Protein AF-A0A2X1ZLN9-F1 (afdb_monomer)

Mean predicted aligned error: 6.67 Å

Sequence (114 aa):
MLYKDACNEKSNQKNLGTIKSSNLCAEIMEVSTPDETAACNLASLACLSSLQTLGLISTKLHQVTKVAIKNLDRVIDVNYHPTDKIEQIEPRTSSCRFGYSRFGGCVLQNASSV

Solvent-accessible surface area (backbone atoms only — not comparable to full-atom values): 7130 Å² total; per-residue (Å²): 140,83,62,63,65,66,54,44,74,72,38,92,55,49,88,82,42,71,51,83,58,60,51,97,86,66,78,49,82,52,57,56,54,101,70,30,44,69,72,86,49,76,49,71,47,73,51,63,72,84,54,85,40,85,75,61,38,54,57,56,49,49,54,51,49,54,53,50,50,58,50,50,59,50,43,66,79,69,54,85,65,95,45,71,31,32,62,64,39,45,84,77,62,66,59,71,45,79,46,78,38,58,55,68,60,31,53,54,58,59,64,72,75,112

Structure (mmCIF, N/CA/C/O backbone):
data_AF-A0A2X1ZLN9-F1
#
_entry.id   AF-A0A2X1ZLN9-F1
#
loop_
_atom_site.group_PDB
_atom_site.id
_atom_site.type_symbol
_atom_site.label_atom_id
_atom_site.label_alt_id
_atom_site.label_comp_id
_atom_site.label_asym_id
_atom_site.label_entity_id
_atom_site.label_seq_id
_atom_site.pdbx_PDB_ins_code
_atom_site.Cartn_x
_atom_site.Cartn_y
_atom_site.Cartn_z
_atom_site.occupancy
_atom_site.B_iso_or_equiv
_atom_site.auth_seq_id
_atom_site.auth_comp_id
_atom_site.auth_asym_id
_atom_site.auth_atom_id
_atom_site.pdbx_PDB_model_num
ATOM 1 N N . MET A 1 1 ? -13.268 -8.307 -7.768 1.00 86.25 1 MET A N 1
ATOM 2 C CA . MET A 1 1 ? -13.483 -9.565 -7.016 1.00 86.25 1 MET A CA 1
ATOM 3 C C . MET A 1 1 ? -12.223 -9.841 -6.214 1.00 86.25 1 MET A C 1
ATOM 5 O O . MET A 1 1 ? -11.147 -9.693 -6.775 1.00 86.25 1 MET A O 1
ATOM 9 N N . LEU A 1 2 ? -12.347 -10.166 -4.927 1.00 93.69 2 LEU A N 1
ATOM 10 C CA . LEU A 1 2 ? -11.222 -10.368 -4.008 1.00 93.69 2 LEU A CA 1
ATOM 11 C C . LEU A 1 2 ? -11.407 -11.685 -3.251 1.00 93.69 2 LEU A C 1
ATOM 13 O O . LEU A 1 2 ? -12.528 -12.016 -2.867 1.00 93.69 2 LEU A O 1
ATOM 17 N N . TYR A 1 3 ? -10.314 -12.410 -3.020 1.00 95.94 3 TYR A N 1
ATOM 18 C CA . TYR A 1 3 ? -10.331 -13.709 -2.347 1.00 95.94 3 TYR A CA 1
ATOM 19 C C . TYR A 1 3 ? -9.853 -13.562 -0.905 1.00 95.94 3 TYR A C 1
ATOM 21 O O . TYR A 1 3 ? -8.652 -13.504 -0.642 1.00 95.94 3 TYR A O 1
ATOM 29 N N . LYS A 1 4 ? -10.808 -13.501 0.029 1.00 95.00 4 LYS A N 1
ATOM 30 C CA . LYS A 1 4 ? -10.551 -13.228 1.450 1.00 95.00 4 LYS A CA 1
ATOM 31 C C . LYS A 1 4 ? -9.493 -14.154 2.055 1.00 95.00 4 LYS A C 1
ATOM 33 O O . LYS A 1 4 ? -8.605 -13.669 2.756 1.00 95.00 4 LYS A O 1
ATOM 38 N N . ASP A 1 5 ? -9.576 -15.450 1.772 1.00 95.81 5 ASP A N 1
ATOM 39 C CA . ASP A 1 5 ? -8.695 -16.449 2.385 1.00 95.81 5 ASP A CA 1
ATOM 40 C C . ASP A 1 5 ? -7.254 -16.282 1.899 1.00 95.81 5 ASP A C 1
ATOM 42 O O . ASP A 1 5 ? -6.339 -16.153 2.709 1.00 95.81 5 ASP A O 1
ATOM 46 N N . ALA A 1 6 ? -7.066 -16.131 0.584 1.00 95.62 6 ALA A N 1
ATOM 47 C CA . ALA A 1 6 ? -5.752 -15.900 -0.012 1.00 95.62 6 ALA A CA 1
ATOM 48 C C . ALA A 1 6 ? -5.097 -14.606 0.498 1.00 95.62 6 ALA A C 1
ATOM 50 O O . ALA A 1 6 ? -3.881 -14.559 0.690 1.00 95.62 6 ALA A O 1
ATOM 51 N N . CYS A 1 7 ? -5.891 -13.556 0.721 1.00 94.75 7 CYS A N 1
ATOM 52 C CA . CYS A 1 7 ? -5.395 -12.296 1.263 1.00 94.75 7 CYS A CA 1
ATOM 53 C C . CYS A 1 7 ? -4.949 -12.422 2.726 1.00 94.75 7 CYS A C 1
ATOM 55 O O . CYS A 1 7 ? -3.931 -11.844 3.095 1.00 94.75 7 CYS A O 1
ATOM 57 N N . ASN A 1 8 ? -5.678 -13.176 3.553 1.00 95.00 8 ASN A N 1
ATOM 58 C CA . ASN A 1 8 ? -5.343 -13.343 4.969 1.00 95.00 8 ASN A CA 1
ATOM 59 C C . ASN A 1 8 ? -4.191 -14.333 5.193 1.00 95.00 8 ASN A C 1
ATOM 61 O O . ASN A 1 8 ? -3.333 -14.085 6.036 1.00 95.00 8 ASN A O 1
ATOM 65 N N . GLU A 1 9 ? -4.118 -15.411 4.412 1.00 95.81 9 GLU A N 1
A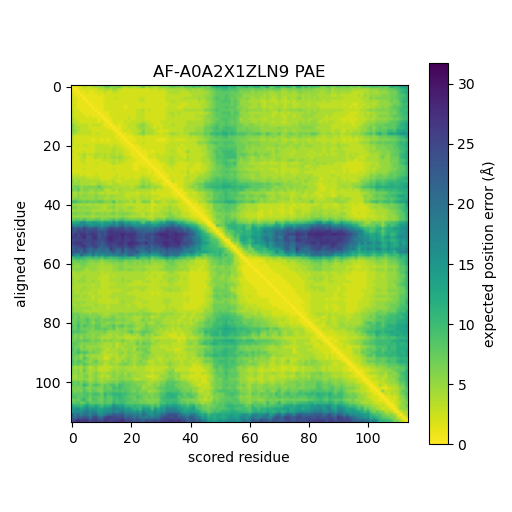TOM 66 C CA . GLU A 1 9 ? -3.054 -16.417 4.516 1.00 95.81 9 GLU A CA 1
ATOM 67 C C . GLU A 1 9 ? -1.668 -15.834 4.184 1.00 95.81 9 GLU A C 1
ATOM 69 O O . GLU A 1 9 ? -0.675 -16.131 4.854 1.00 95.81 9 GLU A O 1
ATOM 74 N N . LYS A 1 10 ? -1.609 -14.963 3.168 1.00 95.06 10 LYS A N 1
ATOM 75 C CA . LYS A 1 10 ? -0.362 -14.395 2.626 1.00 95.06 10 LYS A CA 1
ATOM 76 C C . LYS A 1 10 ? 0.012 -13.037 3.218 1.00 95.06 10 LYS A C 1
ATOM 78 O O . LYS A 1 10 ? 1.037 -12.476 2.834 1.00 95.06 10 LYS A O 1
ATOM 83 N N . SER A 1 11 ? -0.799 -12.485 4.118 1.00 93.38 11 SER A N 1
ATOM 84 C CA . SER A 1 11 ? -0.516 -11.179 4.708 1.00 93.38 11 SER A CA 1
ATOM 85 C C . SER A 1 11 ? 0.561 -11.268 5.786 1.00 93.38 11 SER A C 1
ATOM 87 O O . SER A 1 11 ? 0.511 -12.117 6.679 1.00 93.38 11 SER A O 1
ATOM 89 N N . ASN A 1 12 ? 1.502 -10.323 5.751 1.00 93.12 12 ASN A N 1
ATOM 90 C CA . ASN A 1 12 ? 2.457 -10.120 6.840 1.00 93.12 12 ASN A CA 1
ATOM 91 C C . ASN A 1 12 ? 1.790 -9.537 8.102 1.00 93.12 12 ASN A C 1
ATOM 93 O O . ASN A 1 12 ? 2.361 -9.613 9.180 1.00 93.12 12 ASN A O 1
ATOM 97 N N . GLN A 1 13 ? 0.572 -8.995 7.980 1.00 91.38 13 GLN A N 1
ATOM 98 C CA . GLN A 1 13 ? -0.211 -8.425 9.084 1.00 91.38 13 GLN A CA 1
ATOM 99 C C . GLN A 1 13 ? -1.187 -9.429 9.724 1.00 91.38 13 GLN A C 1
ATOM 101 O O . GLN A 1 13 ? -2.051 -9.044 10.508 1.00 91.38 13 GLN A O 1
ATOM 106 N N . LYS A 1 14 ? -1.072 -10.730 9.425 1.00 91.06 14 LYS A N 1
ATOM 107 C CA . LYS A 1 14 ? -1.956 -11.774 9.985 1.00 91.06 14 LYS A CA 1
ATOM 108 C C . LYS A 1 14 ? -1.951 -11.852 11.519 1.00 91.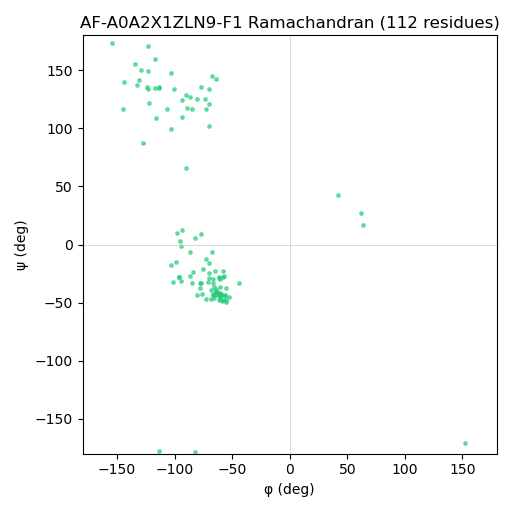06 14 LYS A C 1
ATOM 110 O O . LYS A 1 14 ? -2.896 -12.356 12.113 1.00 91.06 14 LYS A O 1
ATOM 115 N N . ASN A 1 15 ? -0.890 -11.358 12.155 1.00 90.44 15 ASN A N 1
ATOM 116 C CA . ASN A 1 15 ? -0.750 -11.253 13.607 1.00 90.44 15 ASN A CA 1
ATOM 117 C C . ASN A 1 15 ? -1.574 -10.108 14.221 1.00 90.44 15 ASN A C 1
ATOM 119 O O . ASN A 1 15 ? -1.836 -10.144 15.418 1.00 90.44 15 ASN A O 1
ATOM 123 N N . LEU A 1 16 ? -1.959 -9.100 13.432 1.00 88.62 16 LEU A N 1
ATOM 124 C CA . LEU A 1 16 ? -2.738 -7.947 13.898 1.00 88.62 16 LEU A CA 1
ATOM 125 C C . LEU A 1 16 ? -4.245 -8.221 13.863 1.00 88.62 16 LEU A C 1
ATOM 127 O O . LEU A 1 16 ? -5.001 -7.644 14.638 1.00 88.62 16 LEU A O 1
ATOM 131 N N . GLY A 1 17 ? -4.687 -9.116 12.980 1.00 89.75 17 GLY A N 1
ATOM 132 C CA . GLY A 1 17 ? -6.081 -9.524 12.880 1.00 89.75 17 GLY A CA 1
ATOM 133 C C . GLY A 1 17 ? -6.461 -9.978 11.477 1.00 89.75 17 GLY A C 1
ATOM 134 O O . GLY A 1 17 ? -5.623 -10.146 10.593 1.00 89.75 17 GLY A O 1
ATOM 135 N N . THR A 1 18 ? -7.760 -10.184 11.272 1.00 93.12 18 THR A N 1
ATOM 136 C CA . THR A 1 18 ? -8.312 -10.566 9.968 1.00 93.12 18 THR A CA 1
ATOM 137 C C . THR A 1 18 ? -8.594 -9.330 9.119 1.00 93.12 18 THR A C 1
ATOM 139 O O . THR A 1 18 ? -9.350 -8.447 9.524 1.00 93.12 18 THR A O 1
ATOM 142 N N . ILE A 1 19 ? -8.060 -9.311 7.902 1.00 94.38 19 ILE A N 1
ATOM 143 C CA . ILE A 1 19 ? -8.366 -8.315 6.875 1.00 94.38 19 ILE A CA 1
ATOM 144 C C . ILE A 1 19 ? -9.796 -8.551 6.384 1.00 94.38 19 ILE A C 1
ATOM 146 O O . ILE A 1 19 ? -10.132 -9.637 5.893 1.00 94.38 19 ILE A O 1
ATOM 150 N N . LYS A 1 20 ? -10.646 -7.532 6.536 1.00 93.44 20 LYS A N 1
ATOM 151 C CA . LYS A 1 20 ? -12.085 -7.600 6.233 1.00 93.44 20 LYS A CA 1
ATOM 152 C C . LYS A 1 20 ? -12.433 -7.077 4.841 1.00 93.44 20 LYS A C 1
ATOM 154 O O . LYS A 1 20 ? -13.414 -7.529 4.258 1.00 93.44 20 LYS A O 1
ATOM 159 N N . SER A 1 21 ? -11.638 -6.156 4.310 1.00 93.38 21 SER A N 1
ATOM 160 C CA . SER A 1 21 ? -11.882 -5.481 3.034 1.00 93.38 21 SER A CA 1
ATOM 161 C C . SER A 1 21 ? -10.572 -5.001 2.405 1.00 93.38 21 SER A C 1
ATOM 163 O O . SER A 1 21 ? -9.508 -5.107 3.010 1.00 93.38 21 SER A O 1
ATOM 165 N N . SER A 1 22 ? -10.668 -4.489 1.179 1.00 94.44 22 SER A N 1
ATOM 166 C CA . SER A 1 22 ? -9.590 -3.788 0.473 1.00 94.44 22 SER A CA 1
ATOM 167 C C . SER A 1 22 ? -9.959 -2.312 0.279 1.00 94.44 22 SER A C 1
ATOM 169 O O . SER A 1 22 ? -11.021 -1.880 0.735 1.00 94.44 22 SER A O 1
ATOM 171 N N . ASN A 1 23 ? -9.102 -1.542 -0.392 1.00 93.06 23 ASN A N 1
ATOM 172 C CA . ASN A 1 23 ? -9.376 -0.163 -0.792 1.00 93.06 23 ASN A CA 1
ATOM 173 C C . ASN A 1 23 ? -10.208 -0.089 -2.089 1.00 93.06 23 ASN A C 1
ATOM 175 O O . ASN A 1 23 ? -10.576 -1.101 -2.688 1.00 93.06 23 ASN A O 1
ATOM 179 N N . LEU A 1 24 ? -10.470 1.143 -2.543 1.00 94.00 24 LEU A N 1
ATOM 180 C CA . LEU A 1 24 ? -11.247 1.439 -3.752 1.00 94.00 24 LEU A CA 1
ATOM 181 C C . LEU A 1 24 ? -10.698 0.757 -5.017 1.00 94.00 24 LEU A C 1
ATOM 183 O O . LEU A 1 24 ? -11.473 0.312 -5.860 1.00 94.00 24 LEU A O 1
ATOM 187 N N . CYS A 1 25 ? -9.376 0.668 -5.141 1.00 94.75 25 CYS A N 1
ATOM 188 C CA . CYS A 1 25 ? -8.704 0.136 -6.324 1.00 94.75 25 CYS A CA 1
ATOM 189 C C . CYS A 1 25 ? -8.346 -1.366 -6.195 1.00 94.75 25 CYS A C 1
ATOM 191 O O . CYS A 1 25 ? -7.823 -1.961 -7.138 1.00 94.75 25 CYS A O 1
ATOM 193 N N . ALA A 1 26 ? -8.730 -2.002 -5.077 1.00 93.19 26 ALA A N 1
ATOM 194 C CA . ALA A 1 26 ? -8.586 -3.430 -4.785 1.00 93.19 26 ALA A CA 1
ATOM 195 C C . ALA A 1 26 ? -7.138 -3.968 -4.689 1.00 93.19 26 ALA A C 1
ATOM 197 O O . ALA A 1 26 ? -6.919 -5.179 -4.758 1.00 93.19 26 ALA A O 1
ATOM 198 N N . GLU A 1 27 ? -6.138 -3.103 -4.529 1.00 93.56 27 GLU A N 1
ATOM 199 C CA . GLU A 1 27 ? -4.729 -3.469 -4.390 1.00 93.56 27 GLU A CA 1
ATOM 200 C C . GLU A 1 27 ? -4.274 -3.544 -2.930 1.00 93.56 27 GLU A C 1
ATOM 202 O O . GLU A 1 27 ? -3.359 -4.311 -2.626 1.00 93.56 27 GLU A O 1
ATOM 207 N N . ILE A 1 28 ? -4.891 -2.790 -2.019 1.00 92.56 28 ILE A N 1
ATOM 208 C CA . ILE A 1 28 ? -4.448 -2.682 -0.622 1.00 92.56 28 ILE A CA 1
ATOM 209 C C . ILE A 1 28 ? -5.124 -3.744 0.243 1.00 92.56 28 ILE A C 1
ATOM 211 O O . ILE A 1 28 ? -6.347 -3.838 0.262 1.00 92.56 28 ILE A O 1
ATOM 215 N N . MET A 1 29 ? -4.338 -4.505 1.005 1.00 93.88 29 MET A N 1
ATOM 216 C CA . MET A 1 29 ? -4.838 -5.509 1.950 1.00 93.88 29 MET A CA 1
ATOM 217 C C . MET A 1 29 ? -4.221 -5.255 3.327 1.00 93.88 29 MET A C 1
ATOM 219 O O . MET A 1 29 ? -3.171 -5.810 3.647 1.00 93.88 29 MET A O 1
ATOM 223 N N . GLU A 1 30 ? -4.869 -4.404 4.116 1.00 93.12 30 GLU A N 1
ATOM 224 C CA . GLU A 1 30 ? -4.413 -3.985 5.447 1.00 93.12 30 GLU A CA 1
ATOM 225 C C . GLU A 1 30 ? -5.481 -4.282 6.502 1.00 93.12 30 GLU A C 1
ATOM 227 O O . GLU A 1 30 ? -6.685 -4.307 6.218 1.00 93.12 30 GLU A O 1
ATOM 232 N N . VAL A 1 31 ? -5.035 -4.568 7.724 1.00 92.31 31 VAL A N 1
ATOM 233 C CA . VAL A 1 31 ? -5.940 -4.835 8.845 1.00 92.31 31 VAL A CA 1
ATOM 234 C C . VAL A 1 31 ? -6.640 -3.539 9.248 1.00 92.31 31 VAL A C 1
ATOM 236 O O . VAL A 1 31 ? -6.012 -2.498 9.386 1.00 92.31 31 VAL A O 1
ATOM 239 N N . SER A 1 32 ? -7.957 -3.613 9.440 1.00 90.88 32 SER A N 1
ATOM 240 C CA . SER A 1 32 ? -8.777 -2.504 9.929 1.00 90.88 32 SER A CA 1
ATOM 241 C C . SER A 1 32 ? -9.708 -2.977 11.041 1.00 90.88 32 SER A C 1
ATOM 243 O O . SER A 1 32 ? -10.326 -4.053 10.976 1.00 90.88 32 SER A O 1
ATOM 245 N N . THR A 1 33 ? -9.807 -2.163 12.085 1.00 88.50 33 THR A N 1
ATOM 246 C CA . THR A 1 33 ? -10.654 -2.403 13.255 1.00 88.50 33 THR A CA 1
ATOM 247 C C . THR A 1 33 ? -11.612 -1.218 13.436 1.00 88.50 33 THR A C 1
ATOM 249 O O . THR A 1 33 ? -11.505 -0.226 12.719 1.00 88.50 33 THR A O 1
ATOM 252 N N . PRO A 1 34 ? -12.615 -1.295 14.329 1.00 88.25 34 PRO A N 1
ATOM 253 C CA . PRO A 1 34 ? -13.496 -0.154 14.587 1.00 88.25 34 PRO A CA 1
ATOM 254 C C . PRO A 1 34 ? -12.746 1.101 15.056 1.00 88.25 34 PRO A C 1
ATOM 256 O O . PRO A 1 34 ? -13.212 2.212 14.795 1.00 88.25 34 PRO A O 1
ATOM 259 N N . ASP A 1 35 ? -11.593 0.919 15.702 1.00 87.62 35 ASP A N 1
ATOM 260 C CA . ASP A 1 35 ? -10.790 1.987 16.302 1.00 87.62 35 ASP A CA 1
ATOM 261 C C . ASP A 1 35 ? -9.564 2.361 15.456 1.00 87.62 35 ASP A C 1
ATOM 263 O O . ASP A 1 35 ? -9.040 3.458 15.605 1.00 87.62 35 ASP A O 1
ATOM 267 N N . GLU A 1 36 ? -9.156 1.504 14.514 1.00 88.06 36 GLU A N 1
ATOM 268 C CA . GLU A 1 36 ? -7.993 1.716 13.649 1.00 88.06 36 GLU A CA 1
ATOM 269 C C . GLU A 1 36 ? -8.390 1.693 12.167 1.00 88.06 36 GLU A C 1
ATOM 271 O O . GLU A 1 36 ? -8.895 0.689 11.645 1.00 88.06 36 GLU A O 1
ATOM 276 N N . THR A 1 37 ? -8.101 2.792 11.470 1.00 88.44 37 THR A N 1
ATOM 277 C CA . THR A 1 37 ? -8.365 2.932 10.034 1.00 88.44 37 THR A CA 1
ATOM 278 C C . THR A 1 37 ? -7.051 2.865 9.272 1.00 88.44 37 THR A C 1
ATOM 280 O O . THR A 1 37 ? -6.209 3.743 9.420 1.00 88.44 37 THR A O 1
ATOM 283 N N . ALA A 1 38 ? -6.894 1.843 8.434 1.00 88.00 38 ALA A N 1
ATOM 284 C CA . ALA A 1 38 ? -5.719 1.682 7.588 1.00 88.00 38 ALA A CA 1
ATOM 285 C C . ALA A 1 38 ? -5.595 2.817 6.552 1.00 88.00 38 ALA A C 1
ATOM 287 O O . ALA A 1 38 ? -6.603 3.266 5.994 1.00 88.00 38 ALA A O 1
ATOM 288 N N . ALA A 1 39 ? -4.367 3.258 6.283 1.00 86.75 39 ALA A N 1
ATOM 289 C CA . ALA A 1 39 ? -4.054 4.302 5.314 1.00 86.75 39 ALA A CA 1
ATOM 290 C C . ALA A 1 39 ? -2.950 3.845 4.352 1.00 86.75 39 ALA A C 1
ATOM 292 O O . ALA A 1 39 ? -2.118 2.998 4.661 1.00 86.75 39 ALA A O 1
ATOM 293 N N . CYS A 1 40 ? -3.003 4.372 3.128 1.00 86.50 40 CYS A N 1
ATOM 294 C CA . CYS A 1 40 ? -2.241 3.834 2.008 1.00 86.50 40 CYS A CA 1
ATOM 295 C C . CYS A 1 40 ? -1.214 4.844 1.500 1.00 86.50 40 CYS A C 1
ATOM 297 O O . CYS A 1 40 ? -1.571 5.794 0.799 1.00 86.50 40 CYS A O 1
ATOM 299 N N . ASN A 1 41 ? 0.069 4.582 1.755 1.00 88.88 41 ASN A N 1
ATOM 300 C CA . ASN A 1 41 ? 1.174 5.370 1.210 1.00 88.88 41 ASN A CA 1
ATOM 301 C C . ASN A 1 41 ? 1.681 4.723 -0.084 1.00 88.88 41 ASN A C 1
ATOM 303 O O . ASN A 1 41 ? 2.251 3.627 -0.082 1.00 88.88 41 ASN A O 1
ATOM 307 N N . LEU A 1 42 ? 1.425 5.389 -1.212 1.00 91.44 42 LEU A N 1
ATOM 308 C CA . LEU A 1 42 ? 1.627 4.848 -2.555 1.00 91.44 42 LEU A CA 1
ATOM 309 C C . LEU A 1 42 ? 2.735 5.597 -3.297 1.00 91.44 42 LEU A C 1
ATOM 311 O O . LEU A 1 42 ? 2.746 6.823 -3.360 1.00 91.44 42 LEU A O 1
ATOM 315 N N . ALA A 1 43 ? 3.612 4.850 -3.959 1.00 89.94 43 ALA A N 1
ATOM 316 C CA . ALA A 1 43 ? 4.509 5.386 -4.975 1.00 89.94 43 ALA A CA 1
ATOM 317 C C . ALA A 1 43 ? 4.528 4.486 -6.211 1.00 89.94 43 ALA A C 1
ATOM 319 O O . ALA A 1 43 ? 4.269 3.282 -6.142 1.00 89.94 43 ALA A O 1
ATOM 320 N N . SER A 1 44 ? 4.861 5.065 -7.365 1.00 88.88 44 SER A N 1
ATOM 321 C CA . SER A 1 44 ? 5.017 4.302 -8.598 1.00 88.88 44 SER A CA 1
ATOM 322 C C . SER A 1 44 ? 6.393 4.487 -9.216 1.00 88.88 44 SER A C 1
ATOM 324 O O . SER A 1 44 ? 6.888 5.604 -9.347 1.00 88.88 44 SER A O 1
ATOM 326 N N . LEU A 1 45 ? 6.998 3.372 -9.622 1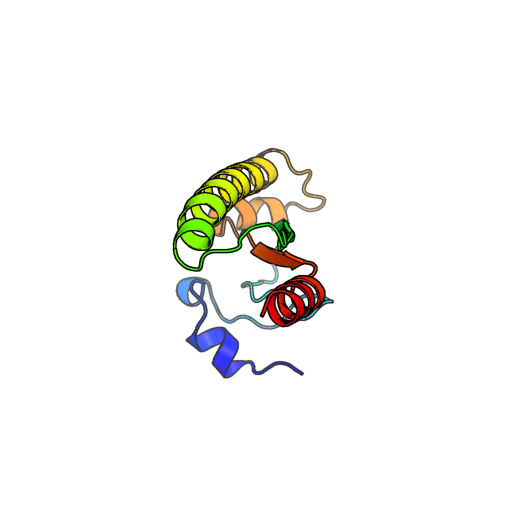.00 86.19 45 LEU A N 1
ATOM 327 C CA . LEU A 1 45 ? 8.238 3.349 -10.381 1.00 86.19 45 LEU A CA 1
ATOM 328 C C . LEU A 1 45 ? 7.913 3.284 -11.873 1.00 86.19 45 LEU A C 1
ATOM 330 O O . LEU A 1 45 ? 7.198 2.392 -12.339 1.00 86.19 45 LEU A O 1
ATOM 334 N N . ALA A 1 46 ? 8.440 4.235 -12.639 1.00 81.50 46 ALA A N 1
ATOM 335 C CA . ALA A 1 46 ? 8.331 4.206 -14.089 1.00 81.50 46 ALA A CA 1
ATOM 336 C C . ALA A 1 46 ? 9.263 3.129 -14.659 1.00 81.50 46 ALA A C 1
ATOM 338 O O . ALA A 1 46 ? 10.469 3.150 -14.405 1.00 81.50 46 ALA A O 1
ATOM 339 N N . CYS A 1 47 ? 8.719 2.209 -15.461 1.00 68.56 47 CYS A N 1
ATOM 340 C CA . CYS A 1 47 ? 9.544 1.300 -16.253 1.00 68.56 47 CYS A CA 1
ATOM 341 C C . CYS A 1 47 ? 10.215 2.108 -17.368 1.00 68.56 47 CYS A C 1
ATOM 343 O O . CYS A 1 47 ? 9.570 2.503 -18.340 1.00 68.56 47 CYS A O 1
ATOM 345 N N . LEU A 1 48 ? 11.497 2.420 -17.180 1.00 62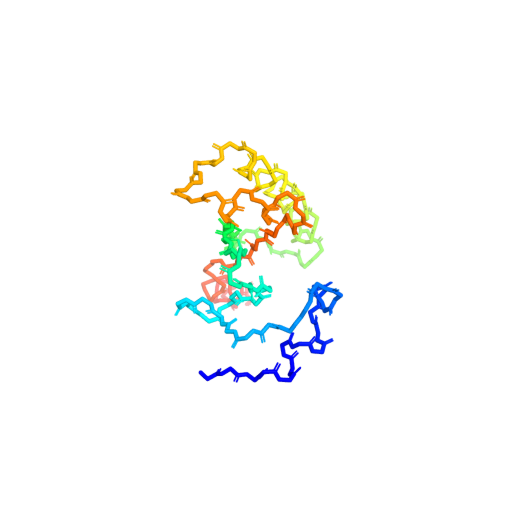.25 48 LEU A N 1
ATOM 346 C CA . LEU A 1 48 ? 12.317 3.109 -18.169 1.00 62.25 48 LEU A CA 1
ATOM 347 C C . LEU A 1 48 ? 12.803 2.096 -19.207 1.00 62.25 48 LEU A C 1
ATOM 349 O O . LEU A 1 48 ? 13.452 1.107 -18.874 1.00 62.25 48 LEU A O 1
ATOM 353 N N . SER A 1 49 ? 12.529 2.381 -20.474 1.00 55.06 49 SER A N 1
ATOM 354 C CA . SER A 1 49 ? 12.927 1.575 -21.632 1.00 55.06 49 SER A CA 1
ATOM 355 C C . SER A 1 49 ? 14.430 1.543 -21.911 1.00 55.06 49 SER A C 1
ATOM 357 O O . SER A 1 49 ? 14.880 0.773 -22.749 1.00 55.06 49 SER A O 1
ATOM 359 N N . SER A 1 50 ? 15.230 2.330 -21.190 1.00 51.66 50 SER A N 1
ATOM 360 C CA . SER A 1 50 ? 16.694 2.361 -21.313 1.00 51.66 50 SER A CA 1
ATOM 361 C C . SER A 1 50 ? 17.413 1.248 -20.537 1.00 51.66 50 SER A C 1
ATOM 363 O O . SER A 1 50 ? 18.642 1.219 -20.472 1.00 51.66 50 SER A O 1
ATOM 365 N N . LEU A 1 51 ? 16.671 0.318 -19.938 1.00 54.59 51 LEU A N 1
ATOM 366 C CA . LEU A 1 51 ? 17.206 -0.813 -19.188 1.00 54.59 51 LEU A CA 1
ATOM 367 C C . LEU A 1 51 ? 17.407 -2.010 -20.138 1.00 54.59 51 LEU A C 1
ATOM 369 O O . LEU A 1 51 ? 16.736 -3.024 -20.041 1.00 54.59 51 LEU A O 1
ATOM 373 N N . GLN A 1 52 ? 18.336 -1.873 -21.087 1.00 54.59 52 GLN A N 1
ATOM 374 C CA . GLN A 1 52 ? 18.582 -2.818 -22.194 1.00 54.59 52 GLN A CA 1
ATOM 375 C C . GLN A 1 52 ? 19.354 -4.099 -21.810 1.00 54.59 52 GLN A C 1
ATOM 377 O O . GLN A 1 52 ? 19.777 -4.860 -22.676 1.00 54.59 52 GLN A O 1
ATOM 382 N N . THR A 1 53 ? 19.587 -4.383 -20.527 1.00 53.38 53 THR A N 1
ATOM 383 C CA . THR A 1 53 ? 20.336 -5.588 -20.127 1.00 53.38 53 THR A CA 1
ATOM 384 C C . THR A 1 53 ? 19.778 -6.134 -18.828 1.00 53.38 53 THR A C 1
ATOM 386 O O . THR A 1 53 ? 19.891 -5.456 -17.808 1.00 53.38 53 THR A O 1
ATOM 389 N N . LEU A 1 54 ? 19.217 -7.353 -18.844 1.00 53.59 54 LEU A N 1
ATOM 390 C CA . LEU A 1 54 ? 18.568 -8.013 -17.693 1.00 53.59 54 LEU A CA 1
ATOM 391 C C . LEU A 1 54 ? 19.364 -7.882 -16.373 1.00 53.59 54 LEU A C 1
ATOM 393 O O . LEU A 1 54 ? 18.767 -7.733 -15.309 1.00 53.59 54 LEU A O 1
ATOM 397 N N . GLY A 1 55 ? 20.702 -7.861 -16.436 1.00 51.75 55 GLY A N 1
ATOM 398 C CA . GLY A 1 55 ? 21.577 -7.662 -15.272 1.00 51.75 55 GLY A CA 1
ATOM 399 C C . GLY A 1 55 ? 21.697 -6.215 -14.758 1.00 51.75 55 GLY A C 1
ATOM 400 O O . GLY A 1 55 ? 21.810 -6.007 -13.552 1.00 51.75 55 GLY A O 1
ATOM 401 N N . LEU A 1 56 ? 21.635 -5.202 -15.632 1.00 53.78 56 LEU A N 1
ATOM 402 C CA . LEU A 1 56 ? 21.732 -3.776 -15.266 1.00 53.78 56 LEU A CA 1
ATOM 403 C C . LEU A 1 56 ? 20.390 -3.181 -14.812 1.00 53.78 56 LEU A C 1
ATOM 405 O O . LEU A 1 56 ? 20.374 -2.211 -14.051 1.00 53.78 56 LEU A O 1
ATOM 409 N N . ILE A 1 57 ? 19.268 -3.783 -15.231 1.00 63.94 57 ILE A N 1
ATOM 410 C CA . ILE A 1 57 ? 17.921 -3.444 -14.739 1.00 63.94 57 ILE A CA 1
ATOM 411 C C . ILE A 1 57 ? 17.867 -3.635 -13.225 1.00 63.94 57 ILE A C 1
ATOM 413 O O . ILE A 1 57 ? 17.438 -2.740 -12.505 1.00 63.94 57 ILE A O 1
ATOM 417 N N . SER A 1 58 ? 18.361 -4.778 -12.742 1.00 67.88 58 SER A N 1
ATOM 418 C CA . SER A 1 58 ? 18.256 -5.176 -11.339 1.00 67.88 58 SER A CA 1
ATOM 419 C C . SER A 1 58 ? 18.979 -4.210 -10.393 1.00 67.88 58 SER A C 1
ATOM 421 O O . SER A 1 58 ? 18.418 -3.790 -9.382 1.00 67.88 58 SER A O 1
ATOM 423 N N . THR A 1 59 ? 20.193 -3.769 -10.737 1.00 78.12 59 THR A N 1
ATOM 424 C CA . THR A 1 59 ? 21.003 -2.918 -9.849 1.00 78.12 59 THR A CA 1
ATOM 425 C C . THR A 1 59 ? 20.475 -1.488 -9.749 1.00 78.12 59 THR A C 1
ATOM 427 O O . THR A 1 59 ? 20.315 -0.974 -8.639 1.00 78.12 59 THR A O 1
ATOM 430 N N . LYS A 1 60 ? 20.152 -0.846 -10.881 1.00 79.44 60 LYS A N 1
ATOM 431 C CA . LYS A 1 60 ? 19.567 0.505 -10.881 1.00 79.44 60 LYS A CA 1
ATOM 432 C C . LYS A 1 60 ? 18.167 0.513 -10.277 1.00 79.44 60 LYS A C 1
ATOM 434 O O . LYS A 1 60 ? 17.862 1.393 -9.475 1.00 79.44 60 LYS A O 1
ATOM 439 N N . LEU A 1 61 ? 17.334 -0.474 -10.606 1.00 81.44 61 LEU A N 1
ATOM 440 C CA . LEU A 1 61 ? 15.991 -0.584 -10.042 1.00 81.44 61 LEU A CA 1
ATOM 441 C C . LEU A 1 61 ? 16.039 -0.767 -8.524 1.00 81.44 61 LEU A C 1
ATOM 443 O O . LEU A 1 61 ? 15.294 -0.101 -7.809 1.00 81.44 61 LEU A O 1
ATOM 447 N N . HIS A 1 62 ? 16.960 -1.590 -8.018 1.00 84.81 62 HIS A N 1
ATOM 448 C CA . HIS A 1 62 ? 17.186 -1.751 -6.581 1.00 84.81 62 HIS A CA 1
ATOM 449 C C . HIS A 1 62 ? 17.595 -0.440 -5.903 1.00 84.81 62 HIS A C 1
ATOM 451 O O . HIS A 1 62 ? 17.066 -0.099 -4.845 1.00 84.81 62 HIS A O 1
ATOM 457 N N . GLN A 1 63 ? 18.505 0.327 -6.512 1.00 87.38 63 GLN A N 1
ATOM 458 C CA . GLN A 1 63 ? 18.914 1.632 -5.983 1.00 87.38 63 GLN A CA 1
ATOM 459 C C . GLN A 1 63 ? 17.741 2.616 -5.915 1.00 87.38 63 GLN A C 1
ATOM 461 O O . GLN A 1 63 ? 17.523 3.227 -4.869 1.00 87.38 63 GLN A O 1
ATOM 466 N N . VAL A 1 64 ? 16.960 2.737 -6.992 1.00 88.06 64 VAL A N 1
ATOM 467 C CA . VAL A 1 64 ? 15.797 3.636 -7.030 1.00 88.06 64 VAL A CA 1
ATOM 468 C C . VAL A 1 64 ? 14.732 3.188 -6.029 1.00 88.06 64 VAL A C 1
ATOM 470 O O . VAL A 1 64 ? 14.218 4.014 -5.280 1.00 88.06 64 VAL A O 1
ATOM 473 N N . THR A 1 65 ? 14.458 1.885 -5.945 1.00 88.75 65 THR A N 1
ATOM 474 C CA . THR A 1 65 ? 13.481 1.326 -4.996 1.00 88.75 65 THR A CA 1
ATOM 475 C C . THR A 1 65 ? 13.881 1.621 -3.551 1.00 88.75 65 THR A C 1
ATOM 477 O O . THR A 1 65 ? 13.042 2.039 -2.761 1.00 88.75 65 THR A O 1
ATOM 480 N N . LYS A 1 66 ? 15.171 1.504 -3.200 1.00 91.06 66 LYS A N 1
ATOM 481 C CA . LYS A 1 66 ? 15.674 1.875 -1.864 1.00 91.06 66 LYS A CA 1
ATOM 482 C C . LYS A 1 66 ? 15.418 3.338 -1.517 1.00 91.06 66 LYS A C 1
ATOM 484 O O . LYS A 1 66 ? 15.051 3.634 -0.384 1.00 91.06 66 LYS A O 1
ATOM 489 N N . VAL A 1 67 ? 15.648 4.249 -2.462 1.00 92.19 67 VAL A N 1
ATOM 490 C CA . VAL A 1 67 ? 15.379 5.680 -2.251 1.00 92.19 67 VAL A CA 1
ATOM 491 C C . VAL A 1 67 ? 13.881 5.909 -2.095 1.00 92.19 67 VAL A C 1
ATOM 493 O O . VAL A 1 67 ? 13.459 6.605 -1.179 1.00 92.19 67 VAL A O 1
ATOM 496 N N . ALA A 1 68 ? 13.075 5.271 -2.940 1.00 91.88 68 ALA A N 1
ATOM 497 C CA . ALA A 1 68 ? 11.634 5.422 -2.908 1.00 91.88 68 ALA A CA 1
ATOM 498 C C . ALA A 1 68 ? 11.030 4.906 -1.587 1.00 91.88 68 ALA A C 1
ATOM 500 O O . ALA A 1 68 ? 10.185 5.587 -1.016 1.00 91.88 68 ALA A O 1
ATOM 501 N N . ILE A 1 69 ? 11.511 3.772 -1.052 1.00 91.75 69 ILE A N 1
ATOM 502 C CA . ILE A 1 69 ? 11.096 3.247 0.265 1.00 91.75 69 ILE A CA 1
ATOM 503 C C . ILE A 1 69 ? 11.396 4.264 1.367 1.00 91.75 69 ILE A C 1
ATOM 505 O O . ILE A 1 69 ? 10.508 4.593 2.140 1.00 91.75 69 ILE A O 1
ATOM 509 N N . LYS A 1 70 ? 12.614 4.820 1.405 1.00 92.94 70 LYS A N 1
ATOM 510 C CA . LYS A 1 70 ? 12.988 5.840 2.403 1.00 92.94 70 LYS A CA 1
ATOM 511 C C . LYS A 1 70 ? 12.152 7.114 2.307 1.00 92.94 70 LYS A C 1
ATOM 513 O O . LYS A 1 70 ? 12.015 7.830 3.293 1.00 92.94 70 LYS A O 1
ATOM 518 N N . ASN A 1 71 ? 11.667 7.437 1.114 1.00 93.19 71 ASN A N 1
ATOM 519 C CA . ASN A 1 71 ? 10.800 8.588 0.918 1.00 93.19 71 ASN A CA 1
ATOM 520 C C . ASN A 1 71 ? 9.381 8.291 1.405 1.00 93.19 71 ASN A C 1
ATOM 522 O O . ASN A 1 71 ? 8.809 9.147 2.062 1.00 93.19 71 ASN A O 1
ATOM 526 N N . LEU A 1 72 ? 8.836 7.102 1.125 1.00 92.06 72 LEU A N 1
ATOM 527 C CA . LEU A 1 72 ? 7.523 6.708 1.645 1.00 92.06 72 LEU A CA 1
ATOM 528 C C . LEU A 1 72 ? 7.516 6.602 3.170 1.00 92.06 72 LEU A C 1
ATOM 530 O O . LEU A 1 72 ? 6.584 7.086 3.794 1.00 92.06 72 LEU A O 1
ATOM 534 N N . ASP A 1 73 ? 8.578 6.056 3.755 1.00 92.19 73 ASP A N 1
ATOM 535 C CA . ASP A 1 73 ? 8.754 5.984 5.208 1.00 92.19 73 ASP A CA 1
ATOM 536 C C . ASP A 1 73 ? 8.682 7.383 5.845 1.00 92.19 73 ASP A C 1
ATOM 538 O O . ASP A 1 73 ? 7.924 7.616 6.775 1.00 92.19 73 ASP A O 1
ATOM 542 N N . ARG A 1 74 ? 9.348 8.375 5.236 1.00 91.75 74 ARG A N 1
ATOM 543 C CA . ARG A 1 74 ? 9.238 9.783 5.656 1.00 91.75 74 ARG A CA 1
ATOM 544 C C . ARG A 1 74 ? 7.866 10.406 5.426 1.00 91.75 74 ARG A C 1
ATOM 546 O O . ARG A 1 74 ? 7.522 11.357 6.119 1.00 91.75 74 ARG A O 1
ATOM 553 N N . VAL A 1 75 ? 7.125 9.956 4.413 1.00 91.31 75 VAL A N 1
ATOM 554 C CA . VAL A 1 75 ? 5.772 10.467 4.167 1.00 91.31 75 VAL A CA 1
ATOM 555 C C . VAL A 1 75 ? 4.878 10.108 5.342 1.00 91.31 75 VAL A C 1
ATOM 557 O O . VAL A 1 75 ? 4.114 10.970 5.741 1.00 91.31 75 VAL A O 1
ATOM 560 N N . ILE A 1 76 ? 5.028 8.924 5.939 1.00 89.00 76 ILE A N 1
ATOM 561 C CA . ILE A 1 76 ? 4.247 8.513 7.115 1.00 89.00 76 ILE A CA 1
ATOM 562 C C . ILE A 1 76 ? 4.393 9.535 8.248 1.00 89.00 76 ILE A C 1
ATOM 564 O O . ILE A 1 76 ? 3.389 10.009 8.765 1.00 89.00 76 ILE A O 1
ATOM 568 N N . ASP A 1 77 ? 5.623 9.953 8.556 1.00 89.19 77 ASP A N 1
ATOM 569 C CA . ASP A 1 77 ? 5.894 10.902 9.647 1.00 89.19 77 ASP A CA 1
ATOM 570 C C . ASP A 1 77 ? 5.403 12.336 9.368 1.00 89.19 77 ASP A C 1
ATOM 572 O O . ASP A 1 77 ? 5.142 13.103 10.294 1.00 89.19 77 ASP A O 1
ATOM 576 N N . VAL A 1 78 ? 5.351 12.742 8.095 1.00 91.00 78 VAL A N 1
ATOM 577 C CA . VAL A 1 78 ? 5.035 14.126 7.685 1.00 91.00 78 VAL A CA 1
ATOM 578 C C . VAL A 1 78 ? 3.571 14.283 7.264 1.00 91.00 78 VAL A C 1
ATOM 580 O O . VAL A 1 78 ? 3.081 15.407 7.132 1.00 91.00 78 VAL A O 1
ATOM 583 N N . ASN A 1 79 ? 2.864 13.182 7.009 1.00 88.00 79 ASN A N 1
ATOM 584 C CA . ASN A 1 79 ? 1.508 13.228 6.487 1.00 88.00 79 ASN A CA 1
ATOM 585 C C . ASN A 1 79 ? 0.533 13.816 7.515 1.00 88.00 79 ASN A C 1
ATOM 587 O O . ASN A 1 79 ? 0.635 13.589 8.717 1.00 88.00 79 ASN A O 1
ATOM 591 N N . TYR A 1 80 ? -0.460 14.554 7.024 1.00 89.38 80 TYR A N 1
ATOM 592 C CA . TYR A 1 80 ? -1.557 15.018 7.862 1.00 89.38 80 TYR A CA 1
ATOM 593 C C . TYR A 1 80 ? -2.623 13.926 7.953 1.00 89.38 80 TYR A C 1
ATOM 595 O O . TYR A 1 80 ? -3.246 13.570 6.948 1.00 89.38 80 TYR A O 1
ATOM 603 N N . HIS A 1 81 ? -2.857 13.411 9.158 1.00 88.12 81 HIS A N 1
ATOM 604 C CA . HIS A 1 81 ? -3.891 12.415 9.403 1.00 88.12 81 HIS A CA 1
ATOM 605 C C . HIS A 1 81 ? -5.224 13.103 9.744 1.00 88.12 81 HIS A C 1
ATOM 607 O O . HIS A 1 81 ? -5.318 13.791 10.757 1.00 88.12 81 HIS A O 1
ATOM 613 N N . PRO A 1 82 ? -6.286 12.923 8.935 1.00 86.94 82 PRO A N 1
ATOM 614 C CA . PRO A 1 82 ? -7.571 13.590 9.166 1.00 86.94 82 PRO A CA 1
ATOM 615 C C . PRO A 1 82 ? -8.357 13.012 10.353 1.00 86.94 82 PRO A C 1
ATOM 617 O O . PRO A 1 82 ? -9.356 13.594 10.767 1.00 86.94 82 PRO A O 1
ATOM 620 N N . THR A 1 83 ? -7.954 11.848 10.866 1.00 88.25 83 THR A N 1
ATOM 621 C CA . THR A 1 83 ? -8.587 11.184 12.009 1.00 88.25 83 THR A CA 1
ATOM 622 C C . THR A 1 83 ? -7.537 10.497 12.870 1.00 88.25 83 THR A C 1
ATOM 624 O O . THR A 1 83 ? -6.693 9.780 12.326 1.00 88.25 83 THR A O 1
ATOM 627 N N . ASP A 1 84 ? -7.694 10.575 14.189 1.00 87.88 84 ASP A N 1
ATOM 628 C CA . ASP A 1 84 ? -6.798 9.957 15.181 1.00 87.88 84 ASP A CA 1
ATOM 629 C C . ASP A 1 84 ? -6.654 8.434 14.998 1.00 87.88 84 ASP A C 1
ATOM 631 O O . ASP A 1 84 ? -5.622 7.844 15.307 1.00 87.88 84 ASP A O 1
ATOM 635 N N . LYS A 1 85 ? -7.676 7.780 14.428 1.00 88.56 85 LYS A N 1
ATOM 636 C CA . LYS A 1 85 ? -7.670 6.340 14.112 1.00 88.56 85 LYS A CA 1
ATOM 637 C C . LYS A 1 85 ? -6.572 5.932 13.131 1.00 88.56 85 LYS A C 1
ATOM 639 O O . LYS A 1 85 ? -6.140 4.783 13.146 1.00 88.56 85 LYS A O 1
ATOM 644 N N . ILE A 1 86 ? -6.183 6.845 12.241 1.00 86.88 86 ILE A N 1
ATOM 645 C CA . ILE A 1 86 ? -5.121 6.615 11.254 1.00 86.88 86 ILE A CA 1
ATOM 646 C C . ILE A 1 86 ? -3.760 6.818 11.925 1.00 86.88 86 ILE A C 1
ATOM 648 O O . ILE A 1 86 ? -2.868 5.987 11.778 1.00 86.88 86 ILE A O 1
ATOM 652 N N . GLU A 1 87 ? -3.635 7.875 12.726 1.00 86.12 87 GLU A N 1
ATOM 653 C CA . GLU A 1 87 ? -2.401 8.226 13.434 1.00 86.12 87 GLU A CA 1
ATOM 654 C C . GLU A 1 87 ? -1.950 7.131 14.419 1.00 86.12 87 GLU A C 1
ATOM 656 O O . GLU A 1 87 ? -0.759 6.945 14.647 1.00 86.12 87 GLU A O 1
ATOM 661 N N . GLN A 1 88 ? -2.882 6.337 14.959 1.00 85.75 88 GLN A N 1
ATOM 662 C CA . GLN A 1 88 ? -2.558 5.227 15.864 1.00 85.75 88 GLN A CA 1
ATOM 663 C C . GLN A 1 88 ? -2.025 3.965 15.161 1.00 85.75 88 GLN A C 1
ATOM 665 O O . GLN A 1 88 ? -1.217 3.234 15.743 1.00 85.75 88 GLN A O 1
ATOM 670 N N . ILE A 1 89 ? -2.478 3.668 13.937 1.00 85.44 89 ILE A N 1
ATOM 671 C CA . ILE A 1 89 ? -2.130 2.421 13.229 1.00 85.44 89 ILE A CA 1
ATOM 672 C C . ILE A 1 89 ? -0.932 2.580 12.291 1.00 85.44 89 ILE A C 1
ATOM 674 O O . ILE A 1 89 ? -0.163 1.628 12.123 1.00 85.44 89 ILE A O 1
ATOM 678 N N . GLU A 1 90 ? -0.741 3.764 11.708 1.00 84.50 90 GLU A N 1
ATOM 679 C CA . GLU A 1 90 ? 0.355 4.057 10.775 1.00 84.50 90 GLU A CA 1
ATOM 680 C C . GLU A 1 90 ? 1.740 3.752 11.376 1.00 84.50 90 GLU A C 1
ATOM 682 O O . GLU A 1 90 ? 2.462 2.937 10.800 1.00 84.50 90 GLU A O 1
ATOM 687 N N . PRO A 1 91 ? 2.096 4.213 12.592 1.00 84.06 91 PRO A N 1
ATOM 688 C CA . PRO A 1 91 ? 3.390 3.889 13.203 1.00 84.06 91 PRO A CA 1
ATOM 689 C C . PRO A 1 91 ? 3.568 2.400 13.533 1.00 84.06 91 PRO A C 1
ATOM 691 O O . PRO A 1 91 ? 4.689 1.918 13.683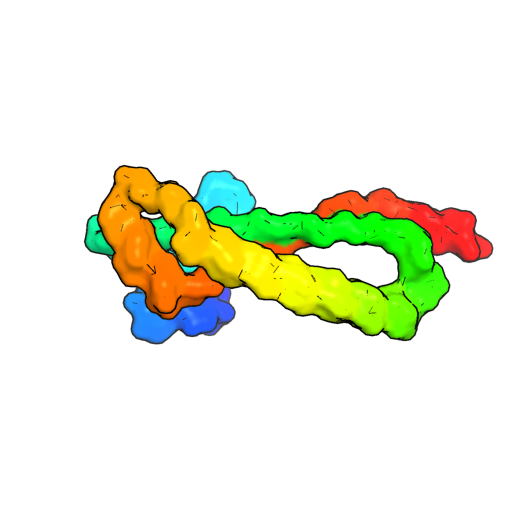 1.00 84.06 91 PRO A O 1
ATOM 694 N N . ARG A 1 92 ? 2.465 1.654 13.692 1.00 84.44 92 ARG A N 1
ATOM 695 C CA . ARG A 1 92 ? 2.491 0.216 14.014 1.00 84.44 92 ARG A CA 1
ATOM 696 C C . ARG A 1 92 ? 2.637 -0.659 12.777 1.00 84.44 92 ARG A C 1
ATOM 698 O O . ARG A 1 92 ? 3.192 -1.753 12.871 1.00 84.44 92 ARG A O 1
ATOM 705 N N . THR A 1 93 ? 2.072 -0.227 11.654 1.00 85.38 93 THR A N 1
ATOM 706 C CA . THR A 1 93 ? 2.019 -1.008 10.411 1.00 85.38 93 THR A CA 1
ATOM 707 C C . THR A 1 93 ? 3.054 -0.563 9.389 1.00 85.38 93 THR A C 1
ATOM 709 O O . THR A 1 93 ? 3.543 -1.409 8.637 1.00 85.38 93 THR A O 1
ATOM 712 N N . SER A 1 94 ? 3.381 0.731 9.376 1.00 85.75 94 SER A N 1
ATOM 713 C CA . SER A 1 94 ? 4.302 1.403 8.460 1.00 85.75 94 SER A CA 1
ATOM 714 C C . SER A 1 94 ? 4.133 0.936 7.011 1.00 85.75 94 SER A C 1
ATOM 716 O O . SER A 1 94 ? 5.102 0.627 6.308 1.00 85.75 94 SER A O 1
ATOM 718 N N . SER A 1 95 ? 2.879 0.780 6.574 1.00 85.31 95 SER A N 1
ATOM 719 C CA . SER A 1 95 ? 2.564 0.160 5.293 1.00 85.31 95 SER A CA 1
ATOM 720 C 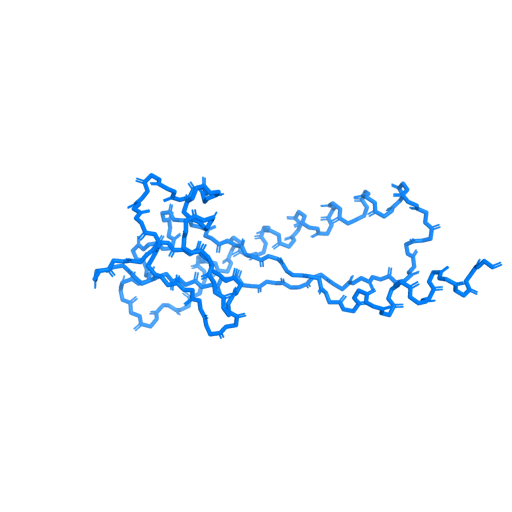C . SER A 1 95 ? 2.907 1.087 4.131 1.00 85.31 95 SER A C 1
ATOM 722 O O . SER A 1 95 ? 2.324 2.149 3.922 1.00 85.31 95 SER A O 1
ATOM 724 N N . CYS A 1 96 ? 3.856 0.632 3.316 1.00 88.19 96 CYS A N 1
ATOM 725 C CA . CYS A 1 96 ? 4.285 1.299 2.095 1.00 88.19 96 CYS A CA 1
ATOM 726 C C . CYS A 1 96 ? 3.988 0.414 0.885 1.00 88.19 96 CYS A C 1
ATOM 728 O O . CYS A 1 96 ? 4.317 -0.778 0.883 1.00 88.19 96 CYS A O 1
ATOM 730 N N . ARG A 1 97 ? 3.426 0.989 -0.184 1.00 86.69 97 ARG A N 1
ATOM 731 C CA . ARG A 1 97 ? 3.141 0.254 -1.420 1.00 86.69 97 ARG A CA 1
ATOM 732 C C . ARG A 1 97 ? 3.792 0.876 -2.647 1.00 86.69 97 ARG A C 1
ATOM 734 O O . ARG A 1 97 ? 3.698 2.073 -2.900 1.00 86.69 97 ARG A O 1
ATOM 741 N N . PHE A 1 98 ? 4.371 -0.002 -3.464 1.00 88.31 98 PHE A N 1
ATOM 742 C CA . PHE A 1 98 ? 4.936 0.333 -4.764 1.00 88.31 98 PHE A CA 1
ATOM 743 C C . PHE A 1 98 ? 4.162 -0.320 -5.901 1.00 88.31 98 PHE A C 1
ATOM 745 O O . PHE A 1 98 ? 3.875 -1.516 -5.866 1.00 88.31 98 PHE A O 1
ATOM 752 N N . GLY A 1 99 ? 3.876 0.467 -6.933 1.00 85.62 99 GLY A N 1
ATOM 753 C CA . GLY A 1 99 ? 3.371 -0.014 -8.216 1.00 85.62 99 GLY A CA 1
ATOM 754 C C . GLY A 1 99 ? 4.343 0.275 -9.357 1.00 85.62 99 GLY A C 1
ATOM 755 O O . GLY A 1 99 ? 5.162 1.190 -9.278 1.00 85.62 99 GLY A O 1
ATOM 756 N N . TYR A 1 100 ? 4.219 -0.453 -10.463 1.00 85.69 100 TYR A N 1
ATOM 757 C CA . TYR A 1 100 ? 4.935 -0.135 -11.699 1.00 85.69 100 TYR A CA 1
ATOM 758 C C . TYR A 1 100 ? 4.022 0.583 -12.683 1.00 85.69 100 TYR A C 1
ATOM 760 O O . TYR A 1 100 ? 2.909 0.138 -12.953 1.00 85.69 100 TYR A O 1
ATOM 768 N N . SER A 1 101 ? 4.530 1.664 -13.264 1.00 83.69 101 SER A N 1
ATOM 769 C CA . SER A 1 101 ? 3.867 2.389 -14.343 1.00 83.69 101 SER A CA 1
ATOM 770 C C . SER A 1 101 ? 4.513 2.074 -15.689 1.00 83.69 101 SER A C 1
ATOM 772 O O . SER A 1 101 ? 5.726 1.873 -15.783 1.00 83.69 101 SER A O 1
ATOM 774 N N . ARG A 1 102 ? 3.698 2.088 -16.754 1.00 77.44 102 ARG A N 1
ATOM 775 C CA . ARG A 1 102 ? 4.129 1.936 -18.162 1.00 77.44 102 ARG A CA 1
ATOM 776 C C . ARG A 1 102 ? 4.803 0.600 -18.505 1.00 77.44 102 ARG A C 1
ATOM 778 O O . ARG A 1 102 ? 5.554 0.526 -19.473 1.00 77.44 102 ARG A O 1
ATOM 785 N N . PHE A 1 103 ? 4.487 -0.472 -17.777 1.00 78.31 103 PHE A N 1
ATOM 786 C CA . PHE A 1 103 ? 5.053 -1.799 -18.043 1.00 78.31 103 PHE A CA 1
ATOM 787 C C . PHE A 1 103 ? 4.801 -2.282 -19.484 1.00 78.31 103 PHE A C 1
ATOM 789 O O . PHE A 1 103 ? 5.732 -2.719 -20.148 1.00 7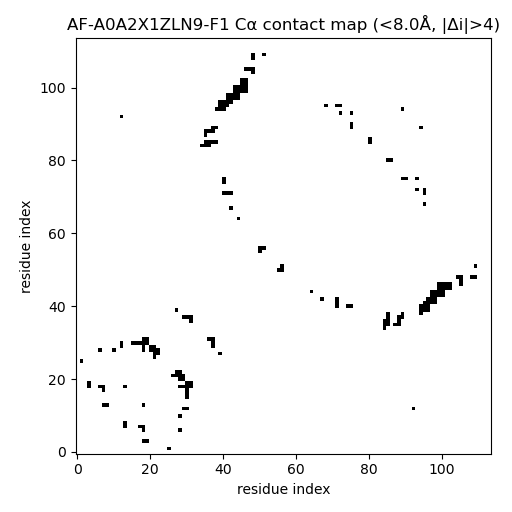8.31 103 PHE A O 1
ATOM 796 N N . GLY A 1 104 ? 3.586 -2.110 -20.020 1.00 75.69 104 GLY A N 1
ATOM 797 C CA . GLY A 1 104 ? 3.275 -2.500 -21.404 1.00 75.69 104 GLY A CA 1
ATOM 798 C C . GLY A 1 104 ? 4.129 -1.781 -22.458 1.00 75.69 104 GLY A C 1
ATOM 799 O O . GLY A 1 104 ? 4.645 -2.419 -23.369 1.00 75.69 104 GLY A O 1
ATOM 800 N N . GLY A 1 105 ? 4.357 -0.472 -22.298 1.00 73.69 105 GLY A N 1
ATOM 801 C CA . GLY A 1 105 ? 5.248 0.286 -23.189 1.00 73.69 105 GLY A CA 1
ATOM 802 C C . GLY A 1 105 ? 6.706 -0.166 -23.084 1.00 73.69 105 GLY A C 1
ATOM 803 O O . GLY A 1 105 ? 7.400 -0.265 -24.091 1.00 73.69 105 GLY A O 1
ATOM 804 N N . CYS A 1 106 ? 7.135 -0.519 -21.872 1.00 71.62 106 CYS A N 1
ATOM 805 C CA . CYS A 1 106 ? 8.450 -1.090 -21.595 1.00 71.62 106 CYS A CA 1
ATOM 806 C C . CYS A 1 106 ? 8.658 -2.416 -22.347 1.00 71.62 106 CYS A C 1
ATOM 808 O O . CYS A 1 106 ? 9.690 -2.617 -22.981 1.00 71.62 106 CYS A O 1
ATOM 810 N N . VAL A 1 107 ? 7.664 -3.311 -22.321 1.00 73.62 107 VAL A N 1
ATOM 811 C CA . VAL A 1 107 ? 7.719 -4.602 -23.027 1.00 73.62 107 VAL A CA 1
ATOM 812 C C . VAL A 1 107 ? 7.743 -4.403 -24.545 1.00 73.62 107 VAL A C 1
ATOM 814 O O . VAL A 1 107 ? 8.581 -4.997 -25.218 1.00 73.62 107 VAL A O 1
ATOM 817 N N . LEU A 1 108 ? 6.881 -3.534 -25.083 1.00 72.00 108 LEU A N 1
ATOM 818 C CA . LEU A 1 108 ? 6.808 -3.271 -26.526 1.00 72.00 108 LEU A CA 1
ATOM 819 C C . LEU A 1 108 ? 8.114 -2.693 -27.086 1.00 72.00 108 LEU A C 1
ATOM 821 O O . LEU A 1 108 ? 8.577 -3.136 -28.129 1.00 72.00 108 LEU A O 1
ATOM 825 N N . GLN A 1 109 ? 8.740 -1.747 -26.382 1.00 67.19 109 GLN A N 1
ATOM 826 C CA . GLN A 1 109 ? 10.000 -1.151 -26.835 1.00 67.19 109 GLN A CA 1
ATOM 827 C C . GLN A 1 109 ? 11.162 -2.150 -26.827 1.00 67.19 109 GLN A C 1
ATOM 829 O O . GLN A 1 109 ? 12.007 -2.086 -27.713 1.00 67.19 109 GLN A O 1
ATOM 834 N N . ASN A 1 110 ? 11.179 -3.095 -25.881 1.00 63.16 110 ASN A N 1
ATOM 835 C CA . ASN A 1 1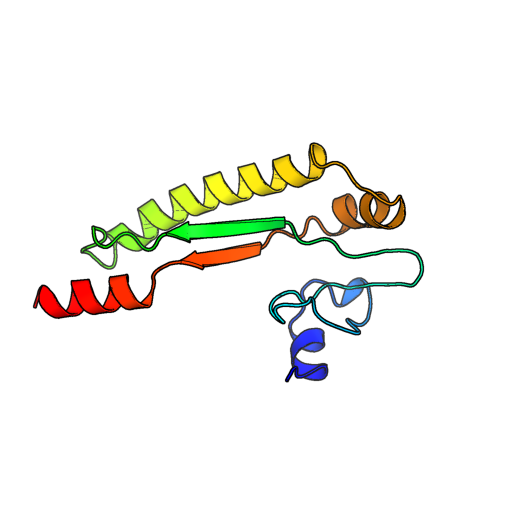10 ? 12.182 -4.162 -25.859 1.00 63.16 110 ASN A CA 1
ATOM 836 C C . ASN A 1 110 ? 11.977 -5.188 -26.987 1.00 63.16 110 ASN A C 1
ATOM 838 O O . ASN A 1 110 ? 12.952 -5.729 -27.504 1.00 63.16 110 ASN A O 1
ATOM 842 N N . ALA A 1 111 ? 10.729 -5.438 -27.397 1.00 63.84 111 ALA A N 1
ATOM 843 C CA . ALA A 1 111 ? 10.424 -6.323 -28.521 1.00 63.84 111 ALA A CA 1
ATOM 844 C C . ALA A 1 111 ? 10.833 -5.731 -29.884 1.00 63.84 111 ALA A C 1
ATOM 846 O O . ALA A 1 111 ? 11.071 -6.486 -30.816 1.00 63.84 111 ALA A O 1
ATOM 847 N N . SER A 1 112 ? 10.922 -4.401 -30.008 1.00 59.22 112 SER A N 1
ATOM 848 C CA . SER A 1 112 ? 11.341 -3.709 -31.2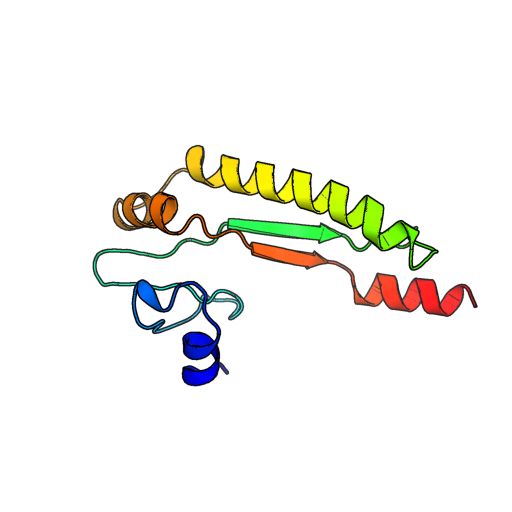41 1.00 59.22 112 SER A CA 1
ATOM 849 C C . SER A 1 112 ? 12.858 -3.534 -31.385 1.00 59.22 112 SER A C 1
ATOM 851 O O . SER A 1 112 ? 13.314 -3.029 -32.407 1.00 59.22 112 SER A O 1
ATOM 853 N N . SER A 1 113 ? 13.635 -3.892 -30.360 1.00 56.56 113 SER A N 1
ATOM 854 C CA . SER A 1 113 ? 15.105 -3.832 -30.356 1.00 56.56 113 SER A CA 1
ATOM 855 C C . SER A 1 113 ? 15.786 -5.176 -30.664 1.00 56.56 113 SER A C 1
ATOM 857 O O . SER A 1 113 ? 17.001 -5.285 -30.494 1.00 56.56 113 SER A O 1
ATOM 859 N N . VAL A 1 114 ? 15.013 -6.177 -31.102 1.00 50.22 114 VAL A N 1
ATOM 860 C CA . VAL A 1 114 ? 15.468 -7.471 -31.648 1.00 50.22 114 VAL A CA 1
ATOM 861 C C . VAL A 1 114 ? 15.089 -7.523 -33.121 1.00 50.22 114 VAL A C 1
ATOM 863 O O . VAL A 1 114 ? 15.926 -7.997 -33.916 1.00 50.22 114 VAL A O 1
#

pLDDT: mean 83.77, std 12.3, range [50.22, 95.94]

Organism: Photobacterium damselae (NCBI:txid38293)

Secondary structure (DSSP, 8-state):
---HHHHHHT-TTTTT-------TTS-------SS-----EEEEEE--TT--SHHHHHHHHHHHHHHHHHHHHHHHHHPPPSSHHHHHHHHHH--EEEEEESHHHHHHHHHTT-

Foldseek 3Di:
DDDQVVLLVPDPCVVVHGFDDADPVRPGGDDDDPLADEDEQEDEDELDLPCLDPVSCVPVVVVVVVVVLVVSLVCLVVPDDPDVNHVVCCVVCVDYDYHYPPVVVSVVSNVVVD

Radius of gyration: 17.37 Å; Cα contacts (8 Å, |Δi|>4): 106; chains: 1; bounding box: 35×32×48 Å

InterPro domains:
  IPR000788 Ribonucleotide reductase large subunit, C-terminal [PF02867] (1-107)
  IPR000788 Ribonucleotide reductase large subunit, C-terminal [PR01183] (19-30)
  IPR000788 Ribonucleotide reductase large subunit, C-terminal [PR01183] (56-79)
  IPR039718 Ribonucleoside-diphosphate reductase large subunit [PTHR11573] (1-103)

Nearest PDB structures (foldseek):
  5im3-assembly1_B-2  TM=9.293E-01  e=3.763E-04  Pseudomonas aeruginosa PAO1
  5im3-assembly1_A-2  TM=9.326E-01  e=4.596E-04  Pseudomonas aeruginosa PAO1
  6dqw-assembly2_C  TM=7.515E-01  e=4.891E-02  Flavobacterium johnsoniae UW101